Protein 3A0J (pdb70)

Radius of gyration: 17.71 Å; Cα contacts (8 Å, |Δi|>4): 355; chains: 2; bounding box: 42×45×42 Å

Secondary structure (DSSP, 8-state):
-EEEEEEEEETTTTEEEEE-TTS--EEEEGGGB-SSS-SS--TT-EEEEEEE--S--SSSEEEEEEEEE----/-EEEEEEEEETTTTEEEEE-TTS--EEEEGGGB--SS-S---TT-EEEEEEE---TTPPPEEEEEEEEEPPP-

CATH classification: 2.40.50.140

Organism: Thermus thermophilus (strain ATCC 27634 / DSM 579 / HB8) (NCBI:txid300852)

Structure (mmCIF, N/CA/C/O backbone):
data_3A0J
#
_entry.id   3A0J
#
_cell.length_a   28.215
_cell.length_b   29.861
_cell.length_c   38.264
_cell.angle_alpha   67.37
_cell.angle_beta   81.44
_cell.angle_gamma   79.49
#
_symmetry.space_group_name_H-M   'P 1'
#
loop_
_entity.id
_entity.type
_entity.pdbx_description
1 polymer 'Cold shock protein'
2 water water
#
loop_
_atom_site.group_PDB
_atom_site.id
_atom_site.type_symbol
_atom_site.label_atom_id
_atom_site.label_alt_id
_atom_site.label_comp_id
_atom_site.label_asym_id
_atom_site.label_entity_id
_atom_site.label_seq_id
_atom_site.pdbx_PDB_ins_code
_atom_site.Cartn_x
_atom_site.Cartn_y
_atom_site.Cartn_z
_atom_site.occupancy
_atom_site.B_iso_or_equiv
_atom_site.auth_seq_id
_atom_site.auth_comp_id
_atom_site.auth_asym_id
_atom_site.auth_atom_id
_atom_site.pdbx_PDB_model_num
ATOM 1 N N . MET A 1 1 ? -1.375 -2.887 -14.695 1.00 23.87 1 MET A N 1
ATOM 2 C CA . MET A 1 1 ? -1.687 -2.761 -13.213 1.00 20.04 1 MET A CA 1
ATOM 3 C C . MET A 1 1 ? -2.019 -1.332 -12.846 1.00 16.13 1 MET A C 1
ATOM 4 O O . MET A 1 1 ? -2.482 -0.562 -13.699 1.00 14.68 1 MET A O 1
ATOM 9 N N . GLN A 1 2 ? -1.731 -0.925 -11.596 1.00 10.75 2 GLN A N 1
ATOM 10 C CA . GLN A 1 2 ? -2.099 0.417 -11.134 1.00 10.79 2 GLN A CA 1
ATOM 11 C C . GLN A 1 2 ? -0.952 1.034 -10.377 1.00 9.88 2 GLN A C 1
ATOM 12 O O . GLN A 1 2 ? -0.032 0.319 -9.934 1.00 8.20 2 GLN A O 1
ATOM 18 N N . LYS A 1 3 ? -0.914 2.355 -10.377 1.00 9.48 3 LYS A N 1
ATOM 19 C CA . LYS A 1 3 ? 0.072 3.061 -9.501 1.00 10.56 3 LYS A CA 1
ATOM 20 C C . LYS A 1 3 ? -0.704 3.939 -8.519 1.00 9.17 3 LYS A C 1
ATOM 21 O O . LYS A 1 3 ? -1.877 4.315 -8.748 1.00 9.15 3 LYS A O 1
ATOM 27 N N . GLY A 1 4 ? 0.002 4.375 -7.472 1.00 7.83 4 GLY A N 1
ATOM 28 C CA . GLY A 1 4 ? -0.622 5.219 -6.503 1.00 6.73 4 GLY A CA 1
ATOM 29 C C . GLY A 1 4 ? 0.387 5.795 -5.551 1.00 8.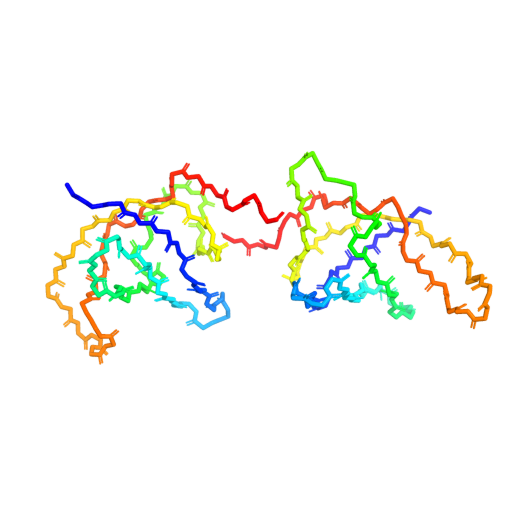14 4 GLY A C 1
ATOM 30 O O . GLY A 1 4 ? 1.589 5.496 -5.652 1.00 8.90 4 GLY A O 1
ATOM 31 N N . ARG A 1 5 ? -0.117 6.550 -4.559 1.00 7.19 5 ARG A N 1
ATOM 32 C CA . ARG A 1 5 ? 0.741 7.198 -3.568 1.00 7.56 5 ARG A CA 1
ATOM 33 C C . ARG A 1 5 ? 0.240 6.759 -2.209 1.00 7.15 5 ARG A C 1
ATOM 34 O O . ARG A 1 5 ? -0.980 6.813 -1.924 1.00 7.17 5 ARG A O 1
ATOM 42 N N . VAL A 1 6 ? 1.164 6.276 -1.391 1.00 6.33 6 VAL A N 1
ATOM 43 C CA . VAL A 1 6 ? 0.768 5.768 -0.052 1.00 5.92 6 VAL A CA 1
ATOM 44 C C . VAL A 1 6 ? 0.295 6.942 0.815 1.00 8.18 6 VAL A C 1
ATOM 45 O O . VAL A 1 6 ? 1.034 7.957 0.975 1.00 8.12 6 VAL A O 1
ATOM 49 N N . LYS A 1 7 ? -0.936 6.809 1.338 1.00 7.68 7 LYS A N 1
ATOM 50 C CA . LYS A 1 7 ? -1.550 7.927 2.077 1.00 8.60 7 LYS A CA 1
ATOM 51 C C . LYS A 1 7 ? -1.107 7.894 3.554 1.00 8.78 7 LYS A C 1
ATOM 52 O O . LYS A 1 7 ? -0.841 8.955 4.234 1.00 9.20 7 LYS A O 1
ATOM 58 N N . TRP A 1 8 ? -0.971 6.661 4.034 1.00 7.55 8 TRP A N 1
ATOM 59 C CA . TRP A 1 8 ? -0.641 6.434 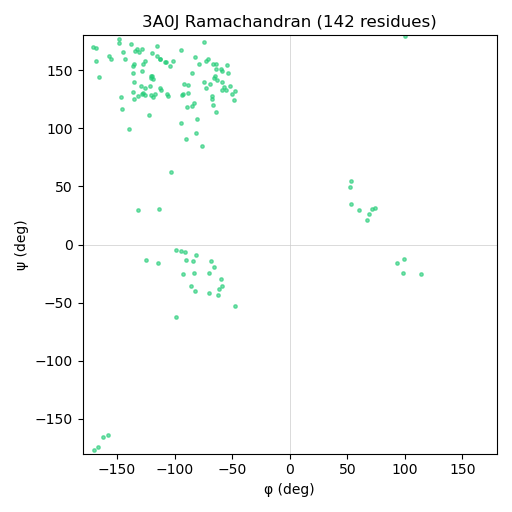5.465 1.00 8.03 8 TRP A CA 1
ATOM 60 C C . TRP A 1 8 ? -0.224 4.985 5.579 1.00 7.26 8 TRP A C 1
ATOM 61 O O . TRP A 1 8 ? -0.799 4.136 4.836 1.00 6.41 8 TRP A O 1
ATOM 72 N N . PHE A 1 9 ? 0.765 4.673 6.447 1.00 7.48 9 PHE A N 1
ATOM 73 C CA . PHE A 1 9 ? 1.029 3.250 6.686 1.00 7.51 9 PHE A CA 1
ATOM 74 C C . PHE A 1 9 ? 1.470 3.137 8.135 1.00 8.15 9 PHE A C 1
ATOM 75 O O . PHE A 1 9 ? 2.356 3.856 8.515 1.00 11.26 9 PHE A O 1
ATOM 83 N N . ASN A 1 10 ? 0.819 2.278 8.900 1.00 9.02 10 ASN A N 1
ATOM 84 C CA . ASN A 1 10 ? 1.159 2.181 10.326 1.00 9.67 10 ASN A CA 1
ATOM 85 C C . ASN A 1 10 ? 2.191 1.002 10.353 1.00 9.03 10 ASN A C 1
ATOM 86 O O . ASN A 1 10 ? 1.820 -0.170 10.195 1.00 8.33 10 ASN A O 1
ATOM 91 N N . ALA A 1 11 ? 3.478 1.361 10.503 1.00 9.92 11 ALA A N 1
ATOM 92 C CA . ALA A 1 11 ? 4.560 0.331 10.474 1.00 10.65 11 ALA A CA 1
ATOM 93 C C . ALA A 1 11 ? 4.354 -0.673 11.618 1.00 10.18 11 ALA A C 1
ATOM 94 O O . ALA A 1 11 ? 4.571 -1.894 11.461 1.00 10.57 11 ALA A O 1
ATOM 96 N N . GLU A 1 12 ? 3.925 -0.177 12.792 1.00 11.16 12 GLU A N 1
ATOM 97 C CA . GLU A 1 12 ? 3.734 -1.079 13.899 1.00 11.59 12 GLU A CA 1
ATOM 98 C C . GLU A 1 12 ? 2.649 -2.143 13.594 1.00 9.80 12 GLU A C 1
ATOM 99 O O . GLU A 1 12 ? 2.829 -3.322 13.887 1.00 9.94 12 GLU A O 1
ATOM 105 N N . LYS A 1 13 ? 1.525 -1.711 12.983 1.00 8.79 13 LYS A N 1
ATOM 106 C CA . LYS A 1 13 ? 0.399 -2.541 12.836 1.00 9.01 13 LYS A CA 1
ATOM 107 C C . LYS A 1 13 ? 0.434 -3.343 11.522 1.00 10.13 13 LYS A C 1
ATOM 108 O O . LYS A 1 13 ? -0.275 -4.316 11.367 1.00 11.61 13 LYS A O 1
ATOM 114 N N . GLY A 1 14 ? 1.336 -2.918 10.641 1.00 9.00 14 GLY A N 1
ATOM 115 C CA . GLY A 1 14 ? 1.530 -3.609 9.325 1.00 9.29 14 GLY A CA 1
ATOM 116 C C . GLY A 1 14 ? 0.464 -3.402 8.250 1.00 8.05 14 GLY A C 1
ATOM 117 O O . GLY A 1 14 ? 0.235 -4.279 7.421 1.00 7.18 14 GLY A O 1
ATOM 118 N N . TYR A 1 15 ? -0.163 -2.226 8.241 1.00 7.57 15 TYR A N 1
ATOM 119 C CA . TYR A 1 15 ? -1.101 -1.991 7.140 1.00 6.55 15 TYR A CA 1
ATOM 120 C C . TYR A 1 15 ? -1.300 -0.487 6.934 1.00 8.37 15 TYR A C 1
ATOM 121 O O . TYR A 1 15 ? -0.895 0.356 7.759 1.00 8.46 15 TYR A O 1
ATOM 130 N N . GLY A 1 16 ? -1.806 -0.151 5.769 1.00 6.97 16 GLY A N 1
ATOM 131 C CA . GLY A 1 16 ? -1.998 1.277 5.367 1.00 7.50 16 GLY A CA 1
ATOM 132 C C . GLY A 1 16 ? -2.979 1.353 4.211 1.00 5.83 16 GLY A C 1
ATOM 133 O O . GLY A 1 16 ? -3.697 0.394 3.944 1.00 5.53 16 GLY A O 1
ATOM 134 N N . PHE A 1 17 ? -2.974 2.531 3.594 1.00 5.58 17 PHE A N 1
ATOM 135 C CA . PHE A 1 17 ? -3.876 2.886 2.479 1.00 6.98 17 PHE A CA 1
ATOM 136 C C . PHE A 1 17 ? -3.105 3.573 1.409 1.00 6.18 17 PHE A C 1
ATOM 137 O O . PHE A 1 17 ? -2.189 4.394 1.707 1.00 7.93 17 PHE A O 1
ATOM 145 N N . ILE A 1 18 ? -3.441 3.233 0.180 1.00 6.24 18 ILE A N 1
ATOM 146 C CA . ILE A 1 18 ? -2.824 3.885 -0.977 1.00 5.64 18 ILE A CA 1
ATOM 147 C C . ILE A 1 18 ? -3.915 4.713 -1.674 1.00 7.11 18 ILE A C 1
ATOM 148 O O . ILE A 1 18 ? -5.055 4.204 -1.930 1.00 7.09 18 ILE A O 1
ATOM 153 N N . GLU A 1 19 ? -3.559 5.946 -2.018 1.00 7.39 19 GLU A N 1
ATOM 154 C CA . GLU A 1 19 ? -4.452 6.828 -2.728 1.00 7.59 19 GLU A CA 1
ATOM 155 C C . GLU A 1 19 ? -4.300 6.616 -4.248 1.00 8.15 19 GLU A C 1
ATOM 156 O O . GLU A 1 19 ? -3.215 6.570 -4.811 1.00 8.40 19 GLU A O 1
ATOM 162 N N . ARG A 1 20 ? -5.440 6.594 -4.923 1.00 6.18 20 ARG A N 1
ATOM 163 C CA . ARG A 1 20 ? -5.465 6.505 -6.388 1.00 8.39 20 ARG A CA 1
ATOM 164 C C . ARG A 1 20 ? -6.151 7.747 -6.946 1.00 10.75 20 ARG A C 1
ATOM 165 O O . ARG A 1 20 ? -7.148 8.206 -6.437 1.00 11.48 20 ARG A O 1
ATOM 173 N N . GLU A 1 21 ? -5.607 8.213 -8.071 1.00 13.99 21 GLU A N 1
ATOM 174 C CA . GLU A 1 21 ? -6.130 9.383 -8.743 1.00 17.49 21 GLU A CA 1
ATOM 175 C C . GLU A 1 21 ? -7.553 9.147 -9.246 1.00 17.77 21 GLU A C 1
ATOM 176 O O . GLU A 1 21 ? -7.797 8.236 -10.044 1.00 19.87 21 GLU A O 1
ATOM 182 N N . GLY A 1 22 ? -8.493 9.880 -8.669 1.00 18.05 22 GLY A N 1
ATOM 183 C CA . GLY A 1 22 ? -9.901 9.761 -9.139 1.00 19.34 22 GLY A CA 1
ATOM 184 C C . GLY A 1 22 ? -10.534 8.416 -8.808 1.00 19.78 22 GLY A C 1
ATOM 185 O O . GLY A 1 22 ? -11.484 7.909 -9.506 1.00 23.11 22 GLY A O 1
ATOM 186 N N . ASP A 1 23 ? -10.058 7.757 -7.747 1.00 16.67 23 ASP A N 1
ATOM 187 C CA . ASP A 1 23 ? -10.588 6.456 -7.431 1.00 14.47 23 ASP A CA 1
ATOM 188 C C . ASP A 1 23 ? -10.541 6.235 -5.882 1.00 12.58 23 ASP A C 1
ATOM 189 O O . ASP A 1 23 ? -9.962 7.044 -5.223 1.00 12.22 23 ASP A O 1
ATOM 194 N N . THR A 1 24 ? -11.109 5.138 -5.326 1.00 11.80 24 THR A N 1
ATOM 195 C CA . THR A 1 24 ? -11.216 5.005 -3.852 1.00 13.97 24 THR A CA 1
ATOM 196 C C . THR A 1 24 ? -9.834 4.561 -3.361 1.00 13.31 24 THR A C 1
ATOM 197 O O . THR A 1 24 ? -9.084 3.937 -4.116 1.00 12.37 24 THR A O 1
ATOM 201 N N . ASP A 1 25 ? -9.524 4.846 -2.098 1.00 10.58 25 ASP A N 1
ATOM 202 C CA . ASP A 1 25 ? -8.272 4.375 -1.518 1.00 10.79 25 ASP A CA 1
ATOM 203 C C . ASP A 1 25 ? -8.297 2.865 -1.489 1.00 8.79 25 ASP A C 1
ATOM 204 O O . ASP A 1 25 ? -9.398 2.217 -1.401 1.00 9.48 25 ASP A O 1
ATOM 209 N N . VAL A 1 26 ? -7.108 2.287 -1.491 1.00 8.17 26 VAL A N 1
ATOM 210 C CA . VAL A 1 26 ? -6.916 0.818 -1.543 1.00 8.46 26 VAL A CA 1
ATOM 211 C C . VAL A 1 26 ? -6.223 0.371 -0.281 1.00 7.66 26 VAL A C 1
ATOM 212 O O . VAL A 1 26 ? -5.247 1.055 0.130 1.00 9.62 26 VAL A O 1
ATOM 216 N N . PHE A 1 27 ? -6.754 -0.634 0.409 1.00 6.22 27 PHE A N 1
ATOM 217 C CA . PHE A 1 27 ? -6.103 -1.100 1.659 1.00 6.45 27 PHE A CA 1
ATOM 218 C C . PHE A 1 27 ? -4.859 -1.890 1.283 1.00 7.62 27 PHE A C 1
ATOM 219 O O . PHE A 1 27 ? -4.886 -2.744 0.355 1.00 7.11 27 PHE A O 1
ATOM 227 N N . VAL A 1 28 ? -3.779 -1.708 2.033 1.00 5.40 28 VAL A N 1
ATOM 228 C CA . VAL A 1 28 ? -2.597 -2.586 1.797 1.00 6.20 28 VAL A CA 1
ATOM 229 C C . VAL A 1 28 ? -2.029 -3.189 3.110 1.00 6.60 28 VAL A C 1
ATOM 230 O O . VAL A 1 28 ? -1.811 -2.450 4.092 1.00 7.46 28 VAL A O 1
ATOM 234 N N . HIS A 1 29 ? -1.872 -4.526 3.094 1.00 6.13 29 HIS A N 1
ATOM 235 C CA . HIS A 1 29 ? -1.372 -5.267 4.273 1.00 7.07 29 HIS A CA 1
ATOM 236 C C . HIS A 1 29 ? 0.097 -5.562 3.990 1.00 6.96 29 HIS A C 1
ATOM 237 O O . HIS A 1 29 ? 0.509 -5.730 2.830 1.00 7.67 29 HIS A O 1
ATOM 244 N N . TYR A 1 30 ? 0.866 -5.796 5.046 1.00 5.66 30 TYR A N 1
ATOM 245 C CA . TYR A 1 30 ? 2.284 -5.877 4.810 1.00 7.23 30 TYR A CA 1
ATOM 246 C C . TYR A 1 30 ? 2.591 -7.148 4.044 1.00 7.19 30 TYR A C 1
ATOM 247 O O . TYR A 1 30 ? 3.627 -7.227 3.388 1.00 7.67 30 TYR A O 1
ATOM 256 N N . THR A 1 31 ? 1.711 -8.153 4.153 1.00 7.00 31 THR A N 1
ATOM 257 C CA . THR A 1 31 ? 1.935 -9.440 3.445 1.00 7.14 31 THR A CA 1
ATOM 258 C C . THR A 1 31 ? 1.879 -9.260 1.918 1.00 8.58 31 THR A C 1
ATOM 259 O O . THR A 1 31 ? 2.345 -10.160 1.172 1.00 9.91 31 THR A O 1
ATOM 263 N N . ALA A 1 32 ? 1.273 -8.165 1.467 1.00 6.28 32 ALA A N 1
ATOM 264 C CA . ALA A 1 32 ? 1.174 -7.792 0.041 1.00 8.39 32 ALA A CA 1
ATOM 265 C C . ALA A 1 32 ? 2.380 -7.109 -0.551 1.00 7.94 32 ALA A C 1
ATOM 266 O O . ALA A 1 32 ? 2.453 -6.925 -1.759 1.00 10.27 32 ALA A O 1
ATOM 268 N N . ILE A 1 33 ? 3.365 -6.734 0.273 1.00 6.54 33 ILE A N 1
ATOM 269 C CA . ILE A 1 33 ? 4.530 -6.021 -0.213 1.00 7.38 33 ILE A CA 1
ATOM 270 C C . ILE A 1 33 ? 5.537 -6.982 -0.756 1.00 10.26 33 ILE A C 1
ATOM 271 O O . ILE A 1 33 ? 6.050 -7.832 -0.026 1.00 11.51 33 ILE A O 1
ATOM 276 N N . ASN A 1 34 ? 5.876 -6.791 -2.037 1.00 8.60 34 ASN A N 1
ATOM 277 C CA . ASN A 1 34 ? 6.898 -7.666 -2.678 1.00 11.11 34 ASN A CA 1
ATOM 278 C C . ASN A 1 34 ? 8.269 -7.623 -1.967 1.00 13.08 34 ASN A C 1
ATOM 279 O O . ASN A 1 34 ? 8.629 -6.632 -1.363 1.00 13.45 34 ASN A O 1
ATOM 284 N N . ALA A 1 35 ? 9.021 -8.722 -1.995 1.00 17.10 35 ALA A N 1
ATOM 285 C CA . ALA A 1 35 ? 10.377 -8.754 -1.379 1.00 18.41 35 ALA A CA 1
ATOM 286 C C . ALA A 1 35 ? 11.361 -8.018 -2.304 1.00 19.73 35 ALA A C 1
ATOM 287 O O . ALA A 1 35 ? 12.068 -8.646 -3.164 1.00 20.64 35 ALA A O 1
ATOM 289 N N . LYS A 1 36 ? 11.422 -6.691 -2.164 1.00 18.90 36 LYS A N 1
ATOM 290 C CA . LYS A 1 36 ? 12.409 -5.917 -2.946 1.00 18.28 36 LYS A CA 1
ATOM 291 C C . LYS A 1 36 ? 13.207 -4.908 -2.079 1.00 17.28 36 LYS A C 1
ATOM 292 O O . LYS A 1 36 ? 13.661 -3.894 -2.566 1.00 18.84 36 LYS A O 1
ATOM 298 N N . GLY A 1 37 ? 13.398 -5.247 -0.801 1.00 16.06 37 GLY A N 1
ATOM 299 C CA . GLY A 1 37 ? 14.222 -4.395 0.080 1.00 15.43 37 GLY A CA 1
ATOM 300 C C . GLY A 1 37 ? 13.437 -3.734 1.197 1.00 14.62 37 GLY A C 1
ATOM 301 O O . GLY A 1 37 ? 14.004 -3.419 2.266 1.00 13.39 37 GLY A O 1
ATOM 302 N N . PHE A 1 38 ? 12.129 -3.533 0.998 1.00 13.04 38 PHE A N 1
ATOM 303 C CA . PHE A 1 38 ? 11.336 -2.751 2.031 1.00 10.91 38 PHE A CA 1
ATOM 304 C C . PHE A 1 38 ? 10.232 -3.650 2.607 1.00 10.72 38 PHE A C 1
ATOM 305 O O . PHE A 1 38 ? 9.471 -4.266 1.826 1.00 12.88 38 PHE A O 1
ATOM 313 N N . ARG A 1 39 ? 10.172 -3.761 3.953 1.00 9.68 39 ARG A N 1
ATOM 314 C CA . ARG A 1 39 ? 9.129 -4.544 4.548 1.00 10.11 39 ARG A CA 1
ATOM 315 C C . ARG A 1 39 ? 7.911 -3.714 4.943 1.00 9.08 39 ARG A C 1
ATOM 316 O O . ARG A 1 39 ? 6.882 -4.288 5.294 1.00 11.21 39 ARG A O 1
ATOM 324 N N . THR A 1 40 ? 8.044 -2.395 4.786 1.00 9.23 40 THR A N 1
ATOM 325 C CA . THR A 1 40 ? 6.971 -1.467 5.116 1.00 9.52 40 THR A CA 1
ATOM 326 C C . THR A 1 40 ? 6.775 -0.485 3.987 1.00 9.77 40 THR A C 1
ATOM 327 O O . THR A 1 40 ? 7.634 -0.295 3.145 1.00 9.71 40 THR A O 1
ATOM 331 N N . LEU A 1 41 ? 5.648 0.264 4.068 1.00 9.29 41 LEU A N 1
ATOM 332 C CA . LEU A 1 41 ? 5.533 1.471 3.237 1.00 8.86 41 LEU A CA 1
ATOM 333 C C . LEU A 1 41 ? 5.545 2.724 4.103 1.00 9.79 41 LEU A C 1
ATOM 334 O O . LEU A 1 41 ? 5.333 2.641 5.331 1.00 12.28 41 LEU A O 1
ATOM 339 N N . ASN A 1 42 ? 5.864 3.862 3.511 1.00 10.55 42 ASN A N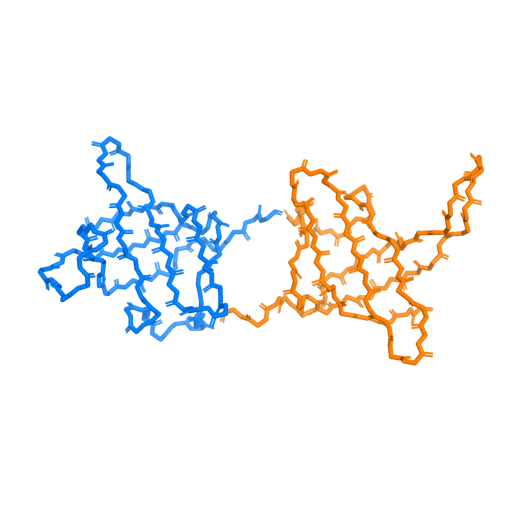 1
ATOM 340 C CA . ASN A 1 42 ? 5.830 5.140 4.188 1.00 12.53 42 ASN A CA 1
ATOM 341 C C . ASN A 1 42 ? 4.850 6.060 3.443 1.00 10.49 42 ASN A C 1
ATOM 342 O O . ASN A 1 42 ? 4.784 6.036 2.228 1.00 9.36 42 ASN A O 1
ATOM 347 N N . GLU A 1 43 ? 4.148 6.904 4.192 1.00 10.95 43 GLU A N 1
ATOM 348 C CA . GLU A 1 43 ? 3.352 7.962 3.584 1.00 11.09 43 GLU A CA 1
ATOM 349 C C . GLU A 1 43 ? 4.216 8.648 2.552 1.00 11.49 43 GLU A C 1
ATOM 350 O O . GLU A 1 43 ? 5.402 8.991 2.853 1.00 10.68 43 GLU A O 1
ATOM 356 N N . GLY A 1 44 ? 3.665 8.850 1.347 1.00 9.08 44 GLY A N 1
ATOM 357 C CA . GLY A 1 44 ? 4.413 9.514 0.301 1.00 9.34 44 GLY A CA 1
ATOM 358 C C . GLY A 1 44 ? 5.076 8.602 -0.717 1.00 9.80 44 GLY A C 1
ATOM 359 O O . GLY A 1 44 ? 5.414 9.063 -1.834 1.00 9.28 44 GLY A O 1
ATOM 360 N N . ASP A 1 45 ? 5.354 7.337 -0.314 1.00 7.78 45 ASP A N 1
ATOM 361 C CA . ASP A 1 45 ? 5.867 6.376 -1.311 1.00 8.46 45 ASP A CA 1
ATOM 362 C C . ASP A 1 45 ? 4.995 6.299 -2.591 1.00 7.86 45 ASP A C 1
ATOM 363 O O . ASP A 1 45 ? 3.753 6.289 -2.538 1.00 7.61 45 ASP A O 1
ATOM 368 N N . ILE A 1 46 ? 5.659 6.282 -3.753 1.00 7.92 46 ILE A N 1
ATOM 369 C CA . ILE A 1 46 ? 4.990 5.925 -5.012 1.00 7.63 46 ILE A CA 1
ATOM 370 C C . ILE A 1 46 ? 5.074 4.425 -5.167 1.00 6.00 46 ILE A C 1
ATOM 371 O O . ILE A 1 46 ? 6.113 3.849 -4.974 1.00 8.05 46 ILE A O 1
ATOM 376 N N . VAL A 1 47 ? 3.940 3.775 -5.454 1.00 6.27 47 VAL A N 1
ATOM 377 C CA . VAL A 1 47 ? 3.928 2.294 -5.528 1.00 5.50 47 VAL A CA 1
ATOM 378 C C . VAL A 1 47 ? 3.173 1.829 -6.744 1.00 6.13 47 VAL A C 1
ATOM 379 O O . VAL A 1 47 ? 2.302 2.609 -7.284 1.00 7.19 47 VAL A O 1
ATOM 383 N N . THR A 1 48 ? 3.503 0.621 -7.211 1.00 6.86 48 THR A N 1
ATOM 384 C CA . THR A 1 48 ? 2.622 -0.036 -8.153 1.00 6.30 48 THR A CA 1
ATOM 385 C C . THR A 1 48 ? 1.892 -1.248 -7.463 1.00 6.81 48 THR A C 1
ATOM 386 O O . THR A 1 48 ? 2.416 -1.796 -6.489 1.00 7.60 48 THR A O 1
ATOM 390 N N . PHE A 1 49 ? 0.737 -1.724 -7.933 1.00 4.98 49 PHE A N 1
ATOM 391 C CA . PHE A 1 49 ? 0.073 -2.814 -7.246 1.00 6.66 49 PHE A CA 1
ATOM 392 C C . PHE A 1 49 ? -1.063 -3.299 -8.216 1.00 7.64 49 PHE A C 1
ATOM 393 O O . PHE A 1 49 ? -1.337 -2.606 -9.233 1.00 9.32 49 PHE A O 1
ATOM 401 N N . ASP A 1 50 ? -1.656 -4.428 -7.879 1.00 8.88 50 ASP A N 1
ATOM 402 C CA . ASP A 1 50 ? -2.889 -4.897 -8.495 1.00 8.57 50 ASP A CA 1
ATOM 403 C C . ASP A 1 50 ? -3.933 -4.905 -7.382 1.00 8.48 50 ASP A C 1
ATOM 404 O O . ASP A 1 50 ? -3.659 -4.705 -6.175 1.00 7.85 50 ASP A O 1
ATOM 409 N N . VAL A 1 51 ? -5.175 -5.118 -7.801 1.00 7.84 51 VAL A N 1
ATOM 410 C CA . VAL A 1 51 ? -6.264 -5.223 -6.846 1.00 8.99 51 VAL A CA 1
ATOM 411 C C . VAL A 1 51 ? -6.977 -6.543 -7.105 1.00 10.63 51 VAL A C 1
ATOM 412 O O . VAL A 1 51 ? -7.247 -6.900 -8.266 1.00 11.25 51 VAL A O 1
ATOM 416 N N . GLU A 1 52 ? -7.285 -7.286 -6.044 1.00 11.01 52 GLU A N 1
ATOM 417 C CA . GLU A 1 52 ? -8.047 -8.524 -6.265 1.00 13.69 52 GLU A CA 1
ATOM 418 C C . GLU A 1 52 ? -8.959 -8.688 -5.085 1.00 12.06 52 GLU A C 1
ATOM 419 O O . GLU A 1 52 ? -8.764 -8.063 -4.047 1.00 10.41 52 GLU A O 1
ATOM 425 N N . PRO A 1 53 ? -9.942 -9.580 -5.203 1.00 12.65 53 PRO A N 1
ATOM 426 C CA . PRO A 1 53 ? -10.791 -9.820 -4.026 1.00 14.23 53 PRO A CA 1
ATOM 427 C C . PRO A 1 53 ? -10.000 -10.306 -2.825 1.00 15.65 53 PRO A C 1
ATOM 428 O O . PRO A 1 53 ? -9.060 -11.107 -2.929 1.00 15.41 53 PRO A O 1
ATOM 432 N N . GLY A 1 54 ? -10.380 -9.781 -1.666 1.00 17.76 54 GLY A N 1
ATOM 433 C CA . GLY A 1 54 ? -9.570 -9.940 -0.481 1.00 21.24 54 GLY A CA 1
ATOM 434 C C . GLY A 1 54 ? -10.455 -10.253 0.699 1.00 23.90 54 GLY A C 1
ATOM 435 O O . GLY A 1 54 ? -11.652 -10.209 0.574 1.00 25.72 54 GLY A O 1
ATOM 436 N N . ARG A 1 55 ? -9.839 -10.576 1.832 1.00 27.23 55 ARG A N 1
ATOM 437 C CA . ARG A 1 55 ? -10.624 -10.967 2.994 1.00 28.90 55 ARG A CA 1
ATOM 438 C C . ARG A 1 55 ? -10.840 -9.838 4.030 1.00 28.92 55 ARG A C 1
ATOM 439 O O . ARG A 1 55 ? -11.631 -10.019 5.015 1.00 27.65 55 ARG A O 1
ATOM 447 N N . ASN A 1 56 ? -10.205 -8.684 3.793 1.00 28.46 56 ASN A N 1
ATOM 448 C CA . ASN A 1 56 ? -10.046 -7.699 4.881 1.00 28.46 56 ASN A CA 1
ATOM 449 C C . ASN A 1 56 ? -11.200 -6.716 5.207 1.00 27.25 56 ASN A C 1
ATOM 450 O O . ASN A 1 56 ? -11.266 -6.209 6.350 1.00 27.57 56 ASN A O 1
ATOM 455 N N . GLY A 1 57 ? -12.079 -6.426 4.235 1.00 26.44 57 GLY A N 1
ATOM 456 C CA . GLY A 1 57 ? -13.206 -5.471 4.468 1.00 24.56 57 GLY A CA 1
ATOM 457 C C . GLY A 1 57 ? -12.903 -4.014 4.874 1.00 24.25 57 GLY A C 1
ATOM 458 O O . GLY A 1 57 ? -13.719 -3.434 5.585 1.00 24.24 57 GLY A O 1
ATOM 459 N N . LYS A 1 58 ? -11.733 -3.445 4.444 1.00 22.41 58 LYS A N 1
ATOM 460 C CA . LYS A 1 58 ? -11.248 -2.031 4.601 1.00 19.65 58 LYS A CA 1
ATOM 461 C C . LYS A 1 58 ? -11.146 -1.294 3.262 1.00 17.58 58 LYS A C 1
ATOM 462 O O . LYS A 1 58 ? -10.303 -0.327 3.067 1.00 17.58 58 LYS A O 1
ATOM 468 N N . GLY A 1 59 ? -12.020 -1.705 2.377 1.00 14.27 59 GLY A N 1
ATOM 469 C CA . GLY A 1 59 ? -12.022 -1.215 1.003 1.00 13.15 59 GLY A CA 1
ATOM 470 C C . GLY A 1 59 ? -11.334 -2.241 0.087 1.00 11.64 59 GLY A C 1
ATOM 471 O O . GLY A 1 59 ? -10.826 -3.266 0.505 1.00 12.68 59 GLY A O 1
ATOM 472 N N . PRO A 1 60 ? -11.272 -1.929 -1.211 1.00 10.89 60 PRO A N 1
ATOM 473 C CA . PRO A 1 60 ? -10.566 -2.782 -2.200 1.00 8.79 60 PRO A CA 1
ATOM 474 C C . PRO A 1 60 ? -9.159 -2.999 -1.677 1.00 9.97 60 PRO A C 1
ATOM 475 O O . PRO A 1 60 ? -8.560 -2.065 -1.117 1.00 9.70 60 PRO A O 1
ATOM 479 N N . GLN A 1 61 ? -8.589 -4.143 -1.955 1.00 10.49 61 GLN A N 1
ATOM 480 C CA . GLN A 1 61 ? -7.338 -4.493 -1.309 1.00 11.19 61 GLN A CA 1
ATOM 481 C C . GLN A 1 61 ? -6.281 -4.737 -2.335 1.00 9.70 61 GLN A C 1
ATOM 482 O O . GLN A 1 61 ? -6.539 -5.457 -3.355 1.00 8.15 61 GLN A O 1
ATOM 488 N N . ALA A 1 62 ? -5.093 -4.191 -2.061 1.00 9.82 62 ALA A N 1
ATOM 489 C CA . ALA A 1 62 ? -3.964 -4.231 -2.980 1.00 9.74 62 ALA A CA 1
ATOM 490 C C . ALA A 1 62 ? -3.218 -5.567 -2.777 1.00 9.64 62 ALA A C 1
ATOM 491 O O . ALA A 1 62 ? -3.175 -6.182 -1.657 1.00 10.93 62 ALA A O 1
ATOM 493 N N . VAL A 1 63 ? -2.658 -6.064 -3.888 1.00 9.17 63 VAL A N 1
ATOM 494 C CA . VAL A 1 63 ? -1.724 -7.226 -3.860 1.00 8.59 63 VAL A CA 1
ATOM 495 C C . VAL A 1 63 ? -0.541 -6.851 -4.759 1.00 8.95 63 VAL A C 1
ATOM 496 O O . VAL A 1 63 ? -0.628 -5.853 -5.545 1.00 7.77 63 VAL A O 1
ATOM 500 N N . ASN A 1 64 ? 0.541 -7.641 -4.652 1.00 6.33 64 ASN A N 1
ATOM 501 C CA . ASN A 1 64 ? 1.650 -7.474 -5.527 1.00 8.32 64 ASN A CA 1
ATOM 502 C C . ASN A 1 64 ? 2.148 -6.011 -5.516 1.00 9.19 64 ASN A C 1
ATOM 503 O O . ASN A 1 64 ? 2.278 -5.340 -6.571 1.00 9.79 64 ASN A O 1
ATOM 508 N N . VAL A 1 65 ? 2.463 -5.509 -4.303 1.00 7.56 65 VAL A N 1
ATOM 509 C CA . VAL A 1 65 ? 2.808 -4.111 -4.140 1.00 7.92 65 VAL A CA 1
ATOM 510 C C . VAL A 1 65 ? 4.290 -3.911 -4.212 1.00 8.26 65 VAL A C 1
ATOM 511 O O . VAL A 1 65 ? 5.027 -4.565 -3.512 1.00 8.82 65 VAL A O 1
ATOM 515 N N . THR A 1 66 ? 4.708 -2.987 -5.045 1.00 7.74 66 THR A N 1
ATOM 516 C CA . THR A 1 66 ? 6.162 -2.703 -5.148 1.00 6.08 66 THR A CA 1
ATOM 517 C C . THR A 1 66 ? 6.430 -1.199 -5.003 1.00 5.28 66 THR A C 1
ATOM 518 O O . THR A 1 66 ? 5.676 -0.343 -5.606 1.00 6.09 66 THR A O 1
ATOM 522 N N . VAL A 1 67 ? 7.464 -0.838 -4.218 1.00 6.61 67 VAL A N 1
ATOM 523 C CA . VAL A 1 67 ? 7.825 0.577 -4.200 1.00 5.75 67 VAL A CA 1
ATOM 524 C C . VAL A 1 67 ? 8.438 0.988 -5.567 1.00 6.77 67 VAL A C 1
ATOM 525 O O . VAL A 1 67 ? 9.351 0.241 -6.124 1.00 7.46 67 VAL A O 1
ATOM 529 N N . VAL A 1 68 ? 8.016 2.173 -6.010 1.00 5.92 68 VAL A N 1
ATOM 530 C CA . VAL A 1 68 ? 8.637 2.840 -7.172 1.00 6.55 68 VAL A CA 1
ATOM 531 C C . VAL A 1 68 ? 9.622 3.881 -6.657 1.00 7.90 68 VAL A C 1
ATOM 532 O O . VAL A 1 68 ? 10.897 3.852 -6.877 1.00 8.98 68 VAL A O 1
ATOM 536 N N . GLU A 1 69 ? 9.066 4.846 -5.933 1.00 10.59 69 GLU A N 1
ATOM 537 C CA . GLU A 1 69 ? 9.871 5.932 -5.316 1.00 12.34 69 GLU A CA 1
ATOM 538 C C . GLU A 1 69 ? 9.640 5.939 -3.810 1.00 11.68 69 GLU A C 1
ATOM 539 O O . GLU A 1 69 ? 8.514 6.219 -3.369 1.00 12.73 69 GLU A O 1
ATOM 545 N N . PRO A 1 70 ? 10.631 5.585 -2.997 1.00 12.58 70 PRO A N 1
ATOM 546 C CA . PRO A 1 70 ? 10.409 5.758 -1.541 1.00 14.22 70 PRO A CA 1
ATOM 547 C C . PRO A 1 70 ? 10.237 7.245 -1.207 1.00 16.13 70 PRO A C 1
ATOM 548 O O . PRO A 1 70 ? 10.806 8.107 -1.881 1.00 16.34 70 PRO A O 1
ATOM 552 N N . ALA A 1 71 ? 9.480 7.544 -0.161 1.00 17.39 71 ALA A N 1
ATOM 553 C CA . ALA A 1 71 ? 9.139 8.929 0.220 1.00 20.83 71 ALA A CA 1
ATOM 554 C C . ALA A 1 71 ? 10.404 9.763 0.448 1.00 24.42 71 ALA A C 1
ATOM 555 O O . ALA A 1 71 ? 11.390 9.310 1.102 1.00 23.51 71 ALA A O 1
ATOM 557 N N . ARG A 1 72 ? 10.301 10.962 -0.116 1.00 28.09 72 ARG A N 1
ATOM 558 C CA . ARG A 1 72 ? 11.259 12.019 -0.042 1.00 32.96 72 ARG A CA 1
ATOM 559 C C . ARG A 1 72 ? 10.551 12.896 0.971 1.00 34.55 72 ARG A C 1
ATOM 560 O O . ARG A 1 72 ? 10.068 13.997 0.659 1.00 35.09 72 ARG A O 1
ATOM 568 N N . ARG A 1 73 ? 10.410 12.274 2.147 1.00 35.84 73 ARG A N 1
ATOM 569 C CA . ARG A 1 73 ? 9.964 12.823 3.415 1.00 37.48 73 ARG A CA 1
ATOM 570 C C . ARG A 1 73 ? 10.361 14.285 3.575 1.00 38.75 73 ARG A C 1
ATOM 571 O O . ARG A 1 73 ? 11.569 14.614 3.493 1.00 40.09 73 ARG A O 1
ATOM 580 N N . MET B 1 1 ? 29.688 15.113 19.522 1.00 32.09 1 MET B N 1
ATOM 581 C CA . MET B 1 1 ? 29.195 14.374 18.274 1.00 30.42 1 MET B CA 1
ATOM 582 C C . MET B 1 1 ? 28.281 13.180 18.734 1.00 27.98 1 MET B C 1
ATOM 583 O O . MET B 1 1 ? 28.758 12.036 19.000 1.00 28.25 1 MET B O 1
ATOM 588 N N . GLN B 1 2 ? 26.987 13.452 18.868 1.00 23.76 2 GLN B N 1
ATOM 589 C CA . GLN B 1 2 ? 26.167 12.477 19.535 1.00 19.43 2 GLN B CA 1
ATOM 590 C C . GLN B 1 2 ? 25.523 11.552 18.552 1.00 16.99 2 GLN B C 1
ATOM 591 O O . GLN B 1 2 ? 25.494 11.853 17.388 1.00 15.34 2 GLN B O 1
ATOM 597 N N . LYS B 1 3 ? 24.965 10.468 19.053 1.00 14.68 3 LYS B N 1
ATOM 598 C CA . LYS B 1 3 ? 24.031 9.643 18.242 1.00 13.05 3 LYS B CA 1
ATOM 599 C C . LYS B 1 3 ? 22.778 9.455 19.030 1.00 10.92 3 LYS B C 1
ATOM 600 O O . LYS B 1 3 ? 22.766 9.495 20.272 1.00 11.14 3 LYS B O 1
ATOM 606 N N . GLY B 1 4 ? 21.699 9.211 18.329 1.00 8.51 4 GLY B N 1
ATOM 607 C CA . GLY B 1 4 ? 20.484 8.846 19.071 1.00 7.15 4 GLY B CA 1
ATOM 608 C C . GLY B 1 4 ? 19.430 8.276 18.144 1.00 8.39 4 GLY B C 1
ATOM 609 O O . GLY B 1 4 ? 19.675 8.060 16.922 1.00 9.08 4 GLY B O 1
ATOM 610 N N . ARG B 1 5 ? 18.243 8.030 18.692 1.00 7.94 5 ARG B N 1
ATOM 611 C CA . ARG B 1 5 ? 17.213 7.419 17.855 1.00 7.27 5 ARG B CA 1
ATOM 612 C C . ARG B 1 5 ? 15.943 8.324 17.978 1.00 8.59 5 ARG B C 1
ATOM 613 O O . ARG B 1 5 ? 15.506 8.653 19.117 1.00 7.50 5 ARG B O 1
ATOM 621 N N . VAL B 1 6 ? 15.346 8.694 16.863 1.00 6.32 6 VAL B N 1
ATOM 622 C CA . VAL B 1 6 ? 14.193 9.583 16.92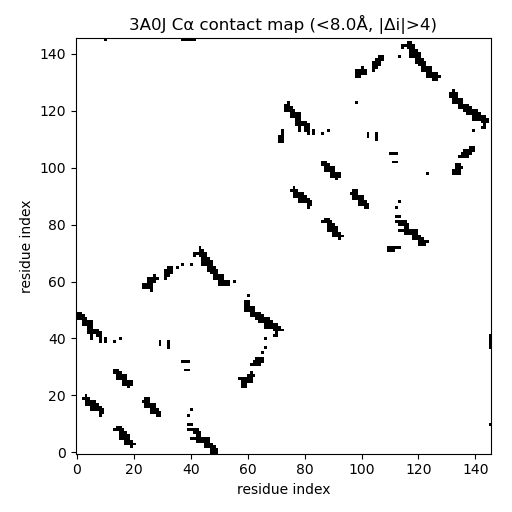9 1.00 7.51 6 VAL B CA 1
ATOM 623 C C . VAL B 1 6 ? 12.993 8.865 17.584 1.00 8.63 6 VAL B C 1
ATOM 624 O O . VAL B 1 6 ? 12.688 7.737 17.194 1.00 8.70 6 VAL B O 1
ATOM 628 N N . LYS B 1 7 ? 12.380 9.496 18.633 1.00 9.76 7 LYS B N 1
ATOM 629 C CA . LYS B 1 7 ? 11.265 8.913 19.397 1.00 10.15 7 LYS B CA 1
ATOM 630 C C . LYS B 1 7 ? 9.963 9.151 18.654 1.00 11.02 7 LYS B C 1
ATOM 631 O O . LYS B 1 7 ? 9.177 8.229 18.468 1.00 12.53 7 LYS B O 1
ATOM 637 N N . TRP B 1 8 ? 9.846 10.354 18.077 1.00 9.28 8 TRP B N 1
ATOM 638 C CA . TRP B 1 8 ? 8.684 10.766 17.267 1.00 10.87 8 TRP B CA 1
ATOM 639 C C . TRP B 1 8 ? 9.066 12.067 16.547 1.00 9.75 8 TRP B C 1
ATOM 640 O O . TRP B 1 8 ? 9.966 12.842 16.977 1.00 7.29 8 TRP B O 1
ATOM 651 N N . PHE B 1 9 ? 8.358 12.327 15.463 1.00 10.14 9 PHE B N 1
ATOM 652 C CA . PHE B 1 9 ? 8.548 13.565 14.771 1.00 9.20 9 PHE B CA 1
ATOM 653 C C . PHE B 1 9 ? 7.210 13.947 14.226 1.00 9.32 9 PHE B C 1
ATOM 654 O O . PHE B 1 9 ? 6.631 13.192 13.449 1.00 12.13 9 PHE B O 1
ATOM 662 N N . ASN B 1 10 ? 6.681 15.073 14.687 1.00 7.53 10 ASN B N 1
ATOM 663 C CA . ASN B 1 10 ? 5.372 15.612 14.234 1.00 7.39 10 ASN B CA 1
ATOM 664 C C . ASN B 1 10 ? 5.605 16.350 12.904 1.00 6.69 10 ASN B C 1
ATOM 665 O O . ASN B 1 10 ? 6.096 17.505 12.925 1.00 8.10 10 ASN B O 1
ATOM 670 N N . ALA B 1 11 ? 5.362 15.672 11.805 1.00 8.45 11 ALA B N 1
ATOM 671 C CA . ALA B 1 11 ? 5.634 16.232 10.440 1.00 9.29 11 ALA B CA 1
ATOM 672 C C . ALA B 1 11 ? 4.855 17.525 10.222 1.00 8.65 11 ALA B C 1
ATOM 673 O O . ALA B 1 11 ? 5.342 18.484 9.621 1.00 9.40 11 ALA B O 1
ATOM 675 N N . GLU B 1 12 ? 3.634 17.595 10.761 1.00 9.75 12 GLU B N 1
ATOM 676 C CA . GLU B 1 12 ? 2.801 18.808 10.460 1.00 10.67 12 GLU B CA 1
ATOM 677 C C . GLU B 1 12 ? 3.386 19.985 11.165 1.00 8.67 12 GLU B C 1
ATOM 678 O O . GLU B 1 12 ? 3.424 21.093 10.658 1.00 9.87 12 GLU B O 1
ATOM 684 N N . LYS B 1 13 ? 3.820 19.793 12.412 1.00 6.35 13 LYS B N 1
ATOM 685 C CA . LYS B 1 13 ? 4.322 20.871 13.230 1.00 5.77 13 LYS B CA 1
ATOM 686 C C . LYS B 1 13 ? 5.860 21.085 13.119 1.00 6.04 13 LYS B C 1
ATOM 687 O O . LYS B 1 13 ? 6.388 22.141 13.558 1.00 9.47 13 LYS B O 1
ATOM 693 N N . GLY B 1 14 ? 6.508 20.195 12.416 1.00 6.40 14 GLY B N 1
ATOM 694 C CA . GLY B 1 14 ? 7.952 20.386 12.138 1.00 6.53 14 GLY B CA 1
ATOM 695 C C . GLY B 1 14 ? 8.927 20.212 13.318 1.00 7.28 14 GLY B C 1
ATOM 696 O O . GLY B 1 14 ? 10.014 20.815 13.346 1.00 7.99 14 GLY B O 1
ATOM 697 N N . TYR B 1 15 ? 8.585 19.365 14.260 1.00 8.01 15 TYR B N 1
ATOM 698 C CA . TYR B 1 15 ? 9.550 19.103 15.353 1.00 8.57 15 TYR B CA 1
ATOM 699 C C . TYR B 1 15 ? 9.313 17.770 15.980 1.00 7.26 15 TYR B C 1
ATOM 700 O O . TYR B 1 15 ? 8.249 17.155 15.788 1.00 7.46 15 TYR B O 1
ATOM 709 N N . GLY B 1 16 ? 10.358 17.291 16.654 1.00 6.97 16 GLY B N 1
ATOM 710 C CA . GLY B 1 16 ? 10.256 15.986 17.328 1.00 6.57 16 GLY B CA 1
ATOM 711 C C . GLY B 1 16 ? 11.318 15.907 18.443 1.00 5.06 16 GLY B C 1
ATOM 712 O O . GLY B 1 16 ? 11.824 16.918 18.849 1.00 4.69 16 GLY B O 1
ATOM 713 N N . PHE B 1 17 ? 11.552 14.665 18.899 1.00 5.58 17 PHE B N 1
ATOM 714 C CA . PHE B 1 17 ? 12.597 14.440 19.946 1.00 6.95 17 PHE B CA 1
ATOM 715 C C . PHE B 1 17 ? 13.410 13.250 19.601 1.00 7.20 17 PHE B C 1
ATOM 716 O O . PHE B 1 17 ? 12.897 12.288 19.052 1.00 7.27 17 PHE B O 1
ATOM 724 N N . ILE B 1 18 ? 14.673 13.348 19.999 1.00 6.55 18 ILE B N 1
ATOM 725 C CA . ILE B 1 18 ? 15.668 12.289 19.777 1.00 6.12 18 ILE B CA 1
ATOM 726 C C . ILE B 1 18 ? 16.012 11.707 21.180 1.00 5.29 18 ILE B C 1
ATOM 727 O O . ILE B 1 18 ? 16.271 12.499 22.097 1.00 5.88 18 ILE B O 1
ATOM 732 N N . GLU B 1 19 ? 16.011 10.366 21.267 1.00 5.62 19 GLU B N 1
ATOM 733 C CA . GLU B 1 19 ? 16.268 9.619 22.506 1.00 6.19 19 GLU B CA 1
ATOM 734 C C . GLU B 1 19 ? 17.781 9.362 22.491 1.00 8.68 19 GLU B C 1
ATOM 735 O O . GLU B 1 19 ? 18.347 9.012 21.429 1.00 8.36 19 GLU B O 1
ATOM 741 N N . ARG B 1 20 ? 18.418 9.518 23.664 1.00 5.44 20 ARG B N 1
ATOM 742 C CA . ARG B 1 20 ? 19.825 9.242 23.828 1.00 6.53 20 ARG B CA 1
ATOM 743 C C . ARG B 1 20 ? 20.012 8.196 24.863 1.00 7.67 20 ARG B C 1
ATOM 744 O O . ARG B 1 20 ? 19.283 8.146 25.849 1.00 9.71 20 ARG B O 1
ATOM 752 N N . GLU B 1 21 ? 20.997 7.320 24.635 1.00 7.79 21 GLU B N 1
ATOM 753 C CA . GLU B 1 21 ? 21.245 6.188 25.608 1.00 10.09 21 GLU B CA 1
ATOM 754 C C . GLU B 1 21 ? 21.726 6.784 26.926 1.00 9.65 21 GLU B C 1
ATOM 755 O O . GLU B 1 21 ? 22.713 7.467 26.945 1.00 9.03 21 GLU B O 1
ATOM 761 N N . GLY B 1 22 ? 21.005 6.556 28.007 1.00 9.85 22 GLY B N 1
ATOM 762 C CA . GLY B 1 22 ? 21.434 7.050 29.318 1.00 8.47 22 GLY B CA 1
ATOM 763 C C . GLY B 1 22 ? 21.443 8.576 29.525 1.00 9.18 22 GLY B C 1
ATOM 764 O O . GLY B 1 22 ? 22.076 9.118 30.434 1.00 8.44 22 GLY B O 1
ATOM 765 N N . ASP B 1 23 ? 20.671 9.308 28.694 1.00 7.13 23 ASP B N 1
ATOM 766 C CA . ASP B 1 23 ? 20.823 10.763 28.741 1.00 6.97 23 ASP B CA 1
ATOM 767 C C . ASP B 1 23 ? 19.470 11.384 28.409 1.00 7.67 23 ASP B C 1
ATOM 768 O O . ASP B 1 23 ? 18.495 10.655 28.188 1.00 8.55 23 ASP B O 1
ATOM 773 N N . THR B 1 24 ? 19.387 12.711 28.455 1.00 6.38 24 THR B N 1
ATOM 774 C CA . THR B 1 24 ? 18.078 13.356 28.304 1.00 6.99 24 THR B CA 1
ATOM 775 C C . THR B 1 24 ? 17.660 13.235 26.825 1.00 7.09 24 THR B C 1
ATOM 776 O O . THR B 1 24 ? 18.522 13.051 25.911 1.00 7.59 24 THR B O 1
ATOM 780 N N . ASP B 1 25 ? 16.340 13.345 26.568 1.00 6.23 25 ASP B N 1
ATOM 781 C CA . ASP B 1 25 ? 15.916 13.499 25.167 1.00 6.46 25 ASP B CA 1
ATOM 782 C C . ASP B 1 25 ? 16.308 14.896 24.667 1.00 7.20 25 ASP B C 1
ATOM 783 O O . ASP B 1 25 ? 16.560 15.872 25.480 1.00 6.46 25 ASP B O 1
ATOM 788 N N . VAL B 1 26 ? 16.396 15.069 23.348 1.00 7.11 26 VAL B N 1
ATOM 789 C CA . VAL B 1 26 ? 16.788 16.340 22.766 1.00 6.51 26 VAL B CA 1
ATOM 790 C C . VAL B 1 26 ? 15.784 16.806 21.687 1.00 4.95 26 VAL B C 1
ATOM 791 O O . VAL B 1 26 ? 15.404 16.009 20.852 1.00 5.61 26 VAL B O 1
ATOM 795 N N . PHE B 1 27 ? 15.307 18.061 21.772 1.00 3.53 27 PHE B N 1
ATOM 796 C CA . PHE B 1 27 ? 14.376 18.591 20.810 1.00 3.90 27 PHE B CA 1
ATOM 797 C C . PHE B 1 27 ? 15.040 18.695 19.459 1.00 5.10 27 PHE B C 1
ATO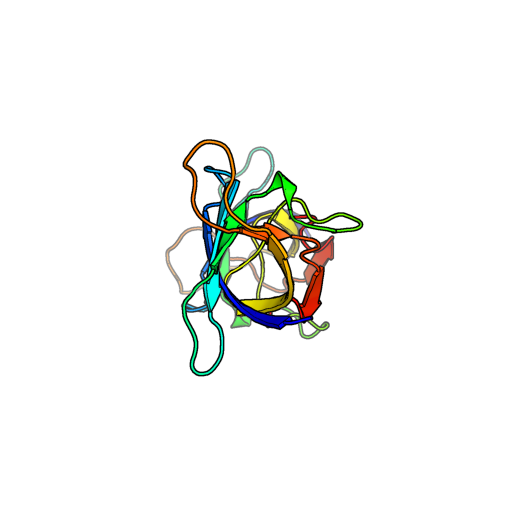M 798 O O . PHE B 1 27 ? 16.191 19.098 19.381 1.00 6.54 27 PHE B O 1
ATOM 806 N N . VAL B 1 28 ? 14.307 18.433 18.387 1.00 4.49 28 VAL B N 1
ATOM 807 C CA . VAL B 1 28 ? 14.899 18.634 17.014 1.00 5.89 28 VAL B CA 1
ATOM 808 C C . VAL B 1 28 ? 13.820 19.324 16.174 1.00 7.52 28 VAL B C 1
ATOM 809 O O . VAL B 1 28 ? 12.621 18.858 16.171 1.00 7.30 28 VAL B O 1
ATOM 813 N N . HIS B 1 29 ? 14.225 20.391 15.498 1.00 6.49 29 HIS B N 1
ATOM 814 C CA . HIS B 1 29 ? 13.262 21.168 14.693 1.00 5.80 29 HIS B CA 1
ATOM 815 C C . HIS B 1 29 ? 13.557 20.874 13.223 1.00 8.03 29 HIS B C 1
ATOM 816 O O . HIS B 1 29 ? 14.694 20.510 12.890 1.00 6.71 29 HIS B O 1
ATOM 823 N N . TYR B 1 30 ? 12.574 21.070 12.331 1.00 6.74 30 TYR B N 1
ATOM 824 C CA . TYR B 1 30 ? 12.841 20.719 10.918 1.00 7.44 30 TYR B CA 1
ATOM 825 C C . TYR B 1 30 ? 14.025 21.503 10.315 1.00 9.28 30 TYR B C 1
ATOM 826 O O . TYR B 1 30 ? 14.667 20.991 9.382 1.00 9.30 30 TYR B O 1
ATOM 835 N N . THR B 1 31 ? 14.243 22.710 10.815 1.00 8.25 31 THR B N 1
ATOM 836 C CA . THR B 1 31 ? 15.293 23.613 10.209 1.00 10.02 31 THR B CA 1
ATOM 837 C C . THR B 1 31 ? 16.679 23.027 10.482 1.00 11.12 31 THR B C 1
ATOM 838 O O . THR B 1 31 ? 17.700 23.516 9.900 1.00 13.46 31 THR B O 1
ATOM 842 N N . ALA B 1 32 ? 16.738 22.062 11.399 1.00 10.04 32 ALA B N 1
ATOM 843 C CA . ALA B 1 32 ? 18.004 21.337 11.829 1.00 12.36 32 ALA B CA 1
ATOM 844 C C . ALA B 1 32 ? 18.443 20.196 11.021 1.00 12.97 32 ALA B C 1
ATOM 845 O O . ALA B 1 32 ? 19.550 19.719 11.253 1.00 14.93 32 ALA B O 1
ATOM 847 N N . ILE B 1 33 ? 17.586 19.667 10.129 1.00 12.53 33 ILE B N 1
ATOM 848 C CA . ILE B 1 33 ? 17.763 18.382 9.517 1.00 17.22 33 ILE B CA 1
ATOM 849 C C . ILE B 1 33 ? 18.582 18.515 8.235 1.00 20.88 33 ILE B C 1
ATOM 850 O O . ILE B 1 33 ? 18.092 19.227 7.285 1.00 22.79 33 ILE B O 1
ATOM 855 N N . ASN B 1 34 ? 19.760 17.852 8.226 1.00 22.85 34 ASN B N 1
ATOM 856 C CA . ASN B 1 34 ? 20.717 17.817 7.080 1.00 25.04 34 ASN B CA 1
ATOM 857 C C . ASN B 1 34 ? 20.382 16.640 6.178 1.00 27.52 34 ASN B C 1
ATOM 858 O O . ASN B 1 34 ? 20.862 15.530 6.389 1.00 27.91 34 ASN B O 1
ATOM 863 N N . ALA B 1 35 ? 19.538 16.871 5.180 1.00 30.37 35 ALA B N 1
ATOM 864 C CA . ALA B 1 35 ? 19.052 15.775 4.352 1.00 33.03 35 ALA B CA 1
ATOM 865 C C . ALA B 1 35 ? 19.116 16.200 2.914 1.00 35.85 35 ALA B C 1
ATOM 866 O O . ALA B 1 35 ? 18.585 17.262 2.534 1.00 36.57 35 ALA B O 1
ATOM 868 N N . LYS B 1 36 ? 19.812 15.366 2.132 1.00 37.53 36 LYS B N 1
ATOM 869 C CA . LYS B 1 36 ? 19.961 15.582 0.720 1.00 39.46 36 LYS B CA 1
ATOM 870 C C . LYS B 1 36 ? 18.550 15.896 0.212 1.00 39.19 36 LYS B C 1
ATOM 871 O O . LYS B 1 36 ? 18.323 16.920 -0.442 1.00 39.98 36 LYS B O 1
ATOM 877 N N . GLY B 1 37 ? 17.605 15.013 0.526 1.00 39.01 37 GLY B N 1
ATOM 878 C CA . GLY B 1 37 ? 16.228 15.193 0.110 1.00 38.10 37 GLY B CA 1
ATOM 879 C C . GLY B 1 37 ? 15.232 15.172 1.257 1.00 38.05 37 GLY B C 1
ATOM 880 O O . GLY B 1 37 ? 14.088 15.530 1.062 1.00 38.69 37 GLY B O 1
ATOM 881 N N . PHE B 1 38 ? 15.634 14.738 2.458 1.00 37.35 38 PHE B N 1
ATOM 882 C CA . PHE B 1 38 ? 14.663 14.722 3.593 1.00 35.42 38 PHE B CA 1
ATOM 883 C C . PHE B 1 38 ? 14.201 16.120 3.939 1.00 32.90 38 PHE B C 1
ATOM 884 O O . PHE B 1 38 ? 15.017 17.058 3.922 1.00 34.50 38 PHE B O 1
ATOM 892 N N . ARG B 1 39 ? 12.904 16.248 4.273 1.00 30.17 39 ARG B N 1
ATOM 893 C CA . ARG B 1 39 ? 12.431 17.413 5.044 1.00 26.03 39 ARG B CA 1
ATOM 894 C C . ARG B 1 39 ? 11.925 16.992 6.430 1.00 23.03 39 ARG B C 1
ATOM 895 O O . ARG B 1 39 ? 11.837 17.826 7.312 1.00 22.54 39 ARG B O 1
ATOM 903 N N . THR B 1 40 ? 11.670 15.714 6.638 1.00 20.35 40 THR B N 1
ATOM 904 C CA . THR B 1 40 ? 11.192 15.224 7.954 1.00 17.29 40 THR B CA 1
ATOM 905 C C . THR B 1 40 ? 12.009 14.052 8.511 1.00 16.59 40 THR B C 1
ATOM 906 O O . THR B 1 40 ? 12.717 13.366 7.784 1.00 17.63 40 THR B O 1
ATOM 910 N N . LEU B 1 41 ? 11.760 13.753 9.779 1.00 14.36 41 LEU B N 1
ATOM 911 C CA . LEU B 1 41 ? 12.304 12.550 10.426 1.00 14.11 41 LEU B CA 1
ATOM 912 C C . LEU B 1 41 ? 11.142 11.634 10.724 1.00 13.59 41 LEU B C 1
ATOM 913 O O . LEU B 1 41 ? 9.938 12.071 10.779 1.00 14.98 41 LEU B O 1
ATOM 918 N N . ASN B 1 42 ? 11.477 10.377 10.913 1.00 13.75 42 ASN B N 1
ATOM 919 C CA . ASN B 1 42 ? 10.591 9.323 11.342 1.00 14.10 42 ASN B CA 1
ATOM 920 C C . ASN B 1 42 ? 10.979 8.665 12.638 1.00 13.78 42 ASN B C 1
ATOM 921 O O . ASN B 1 42 ? 12.154 8.410 12.952 1.00 12.31 42 ASN B O 1
ATOM 926 N N . GLU B 1 43 ? 9.954 8.286 13.393 1.00 13.60 43 GLU B N 1
ATOM 927 C CA . GLU B 1 43 ? 10.168 7.460 14.531 1.00 14.16 43 GLU B CA 1
ATOM 928 C C . GLU B 1 43 ? 11.082 6.243 14.178 1.00 13.58 43 GLU B C 1
ATOM 929 O O . GLU B 1 43 ? 10.838 5.491 13.234 1.00 14.28 43 GLU B O 1
ATOM 935 N N . GLY B 1 44 ? 12.173 6.102 14.907 1.00 12.40 44 GLY B N 1
ATOM 936 C CA . GLY B 1 44 ? 13.127 4.997 14.727 1.00 11.88 44 GLY B CA 1
ATOM 937 C C . GLY B 1 44 ? 14.362 5.377 13.911 1.00 11.82 44 GLY B C 1
ATOM 938 O O . GLY B 1 44 ? 15.301 4.640 13.889 1.00 11.46 44 GLY B O 1
ATOM 939 N N . ASP B 1 45 ? 14.343 6.525 13.250 1.00 10.45 45 ASP B N 1
ATOM 940 C CA . ASP B 1 45 ? 15.549 6.973 12.514 1.00 10.35 45 ASP B CA 1
ATOM 941 C C . ASP B 1 45 ? 16.741 7.017 13.477 1.00 9.67 45 ASP B C 1
ATOM 942 O O . ASP B 1 45 ? 16.641 7.607 14.594 1.00 8.24 45 ASP B O 1
ATOM 947 N N . ILE B 1 46 ? 17.871 6.460 13.041 1.00 9.40 46 ILE B N 1
ATOM 948 C CA . ILE B 1 46 ? 19.074 6.651 13.826 1.00 9.47 46 ILE B CA 1
ATOM 949 C C . ILE B 1 46 ? 19.792 7.850 13.284 1.00 10.87 46 ILE B C 1
ATOM 950 O O . ILE B 1 46 ? 20.028 7.953 12.096 1.00 9.51 46 ILE B O 1
ATOM 955 N N . VAL B 1 47 ? 20.153 8.758 14.175 1.00 8.63 47 VAL B N 1
ATOM 956 C CA . VAL B 1 47 ? 20.677 10.050 13.720 1.00 9.10 47 VAL B CA 1
ATOM 957 C C . VAL B 1 47 ? 22.020 10.374 14.397 1.00 9.59 47 VAL B C 1
ATOM 958 O O . VAL B 1 47 ? 22.229 10.016 15.572 1.00 11.34 47 VAL B O 1
ATOM 962 N N . THR B 1 48 ? 22.874 11.091 13.696 1.00 8.69 48 THR B N 1
ATOM 963 C CA . THR B 1 48 ? 23.983 11.795 14.387 1.00 8.87 48 THR B CA 1
ATOM 964 C C . THR B 1 48 ? 23.661 13.287 14.465 1.00 7.83 48 THR B C 1
ATOM 965 O O . THR B 1 48 ? 22.862 13.809 13.692 1.00 8.59 48 THR B O 1
ATOM 969 N N . PHE B 1 49 ? 24.205 13.985 15.447 1.00 8.02 49 PHE B N 1
ATOM 970 C CA . PHE B 1 49 ? 23.905 15.414 15.615 1.00 6.23 49 PHE B CA 1
ATOM 971 C C . PHE B 1 49 ? 24.817 16.031 16.662 1.00 6.45 49 PHE B C 1
ATOM 972 O O . PHE B 1 49 ? 25.543 15.315 17.390 1.00 9.54 49 PHE B O 1
ATOM 980 N N . ASP B 1 50 ? 24.767 17.324 16.727 1.00 8.34 50 ASP B N 1
ATOM 981 C CA . ASP B 1 50 ? 25.404 18.096 17.817 1.00 9.87 50 ASP B CA 1
ATOM 982 C C . ASP B 1 50 ? 24.294 18.785 18.606 1.00 9.86 50 ASP B C 1
ATOM 983 O O . ASP B 1 50 ? 23.165 18.959 18.128 1.00 10.31 50 ASP B O 1
ATOM 988 N N . VAL B 1 51 ? 24.596 19.223 19.823 1.00 9.98 51 VAL B N 1
ATOM 989 C CA . VAL B 1 51 ? 23.590 19.959 20.623 1.00 11.70 51 VAL B CA 1
ATOM 990 C C . VAL B 1 51 ? 23.999 21.433 20.643 1.00 13.68 51 VAL B C 1
ATOM 991 O O . VAL B 1 51 ? 25.225 21.762 20.841 1.00 13.99 51 VAL B O 1
ATOM 995 N N . GLU B 1 52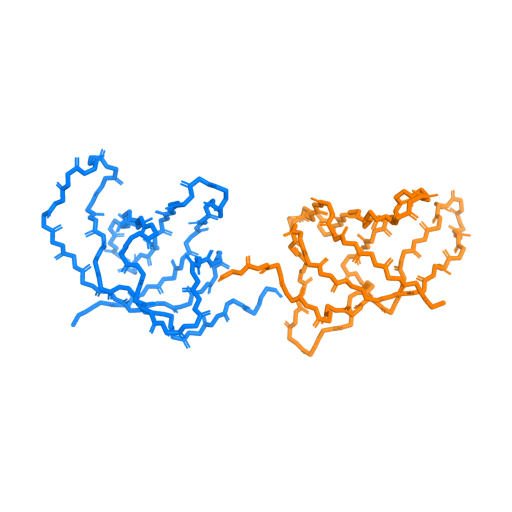 ? 23.049 22.303 20.321 1.00 13.28 52 GLU B N 1
ATOM 996 C CA . GLU B 1 52 ? 23.290 23.762 20.254 1.00 16.85 52 GLU B CA 1
ATOM 997 C C . GLU B 1 52 ? 22.644 24.386 21.480 1.00 15.95 52 GLU B C 1
ATOM 998 O O . GLU B 1 52 ? 21.530 24.027 21.826 1.00 13.26 52 GLU B O 1
ATOM 1004 N N . PRO B 1 53 ? 23.395 25.196 22.260 1.00 16.44 53 PRO B N 1
ATOM 1005 C CA . PRO B 1 53 ? 22.760 25.774 23.429 1.00 16.62 53 PRO B CA 1
ATOM 1006 C C . PRO B 1 53 ? 21.551 26.626 23.035 1.00 16.45 53 PRO B C 1
ATOM 1007 O O . PRO B 1 53 ? 21.520 27.155 21.927 1.00 16.71 53 PRO B O 1
ATOM 1011 N N . GLY B 1 54 ? 20.588 26.688 23.948 1.00 18.67 54 GLY B N 1
ATOM 1012 C CA . GLY B 1 54 ? 19.392 27.478 23.757 1.00 19.56 54 GLY B CA 1
ATOM 1013 C C . GLY B 1 54 ? 19.783 28.941 23.691 1.00 20.33 54 GLY B C 1
ATOM 1014 O O . GLY B 1 54 ? 20.751 29.407 24.379 1.00 19.48 54 GLY B O 1
ATOM 1015 N N . ARG B 1 55 ? 19.048 29.670 22.846 1.00 19.99 55 ARG B N 1
ATOM 1016 C CA . ARG B 1 55 ? 19.211 31.138 22.735 1.00 20.75 55 ARG B CA 1
ATOM 1017 C C . ARG B 1 55 ? 17.877 31.819 22.948 1.00 20.22 55 ARG B C 1
ATOM 1018 O O . ARG B 1 55 ? 16.833 31.192 22.726 1.00 20.01 55 ARG B O 1
ATOM 1026 N N . ASN B 1 56 ? 17.904 33.112 23.336 1.00 19.13 56 ASN B N 1
ATOM 1027 C CA . ASN B 1 56 ? 16.682 33.876 23.420 1.00 20.53 56 ASN B CA 1
ATOM 1028 C C . ASN B 1 56 ? 15.659 33.129 24.289 1.00 20.96 56 ASN B C 1
ATOM 1029 O O . ASN B 1 56 ? 14.448 33.154 24.064 1.00 20.51 56 ASN B O 1
ATOM 1034 N N . GLY B 1 57 ? 16.171 32.451 25.290 1.00 22.59 57 GLY B N 1
ATOM 1035 C CA . GLY B 1 57 ? 15.271 31.919 26.319 1.00 24.44 57 GLY B CA 1
ATOM 1036 C C . GLY B 1 57 ? 14.849 30.519 26.049 1.00 25.30 57 GLY B C 1
ATOM 1037 O O . GLY B 1 57 ? 14.362 29.819 26.979 1.00 27.52 57 GLY B O 1
ATOM 1038 N N . LYS B 1 58 ? 15.051 30.068 24.808 1.00 24.41 58 LYS B N 1
ATOM 1039 C CA . LYS B 1 58 ? 14.604 28.735 24.412 1.00 23.50 58 LYS B CA 1
ATOM 1040 C C . LYS B 1 58 ? 15.626 27.690 24.843 1.00 23.02 58 LYS B C 1
ATOM 1041 O O . LYS B 1 58 ? 16.776 28.011 25.178 1.00 22.53 58 LYS B O 1
ATOM 1047 N N . GLY B 1 59 ? 15.179 26.426 24.903 1.00 21.00 59 GLY B N 1
ATOM 1048 C CA . GLY B 1 59 ? 16.050 25.325 25.325 1.00 20.35 59 GLY B CA 1
ATOM 1049 C C . GLY B 1 59 ? 17.067 24.936 24.237 1.00 18.62 59 GLY B C 1
ATOM 1050 O O . GLY B 1 59 ? 16.971 25.420 23.111 1.00 17.74 59 GLY B O 1
ATOM 1051 N N . PRO B 1 60 ? 17.983 24.032 24.573 1.00 16.69 60 PRO B N 1
ATOM 1052 C CA . PRO B 1 60 ? 18.995 23.480 23.606 1.00 15.10 60 PRO B CA 1
ATOM 1053 C C . PRO B 1 60 ? 18.314 22.653 22.524 1.00 13.33 60 PRO B C 1
ATOM 1054 O O . PRO B 1 60 ? 17.158 22.157 22.717 1.00 11.04 60 PRO B O 1
ATO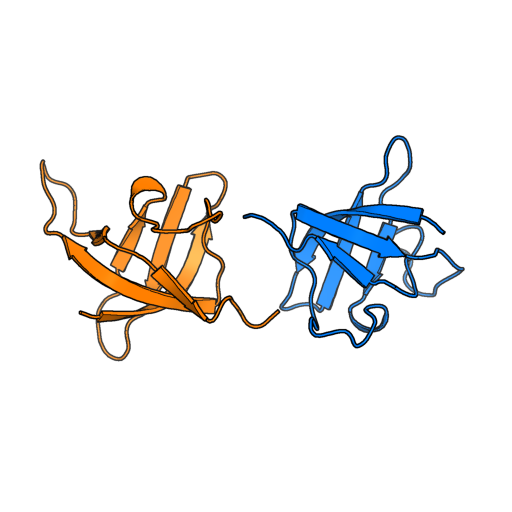M 1058 N N . GLN B 1 61 ? 18.960 22.547 21.387 1.00 11.86 61 GLN B N 1
ATOM 1059 C CA . GLN B 1 61 ? 18.307 21.758 20.359 1.00 10.43 61 GLN B CA 1
ATOM 1060 C C . GLN B 1 61 ? 19.342 20.996 19.590 1.00 9.33 61 GLN B C 1
ATOM 1061 O O . GLN B 1 61 ? 20.510 21.360 19.572 1.00 10.08 61 GLN B O 1
ATOM 1067 N N . ALA B 1 62 ? 18.903 19.944 18.919 1.00 8.23 62 ALA B N 1
ATOM 1068 C CA . ALA B 1 62 ? 19.756 19.142 18.072 1.00 7.84 62 ALA B CA 1
ATOM 1069 C C . ALA B 1 62 ? 20.069 19.938 16.809 1.00 10.42 62 ALA B C 1
ATOM 1070 O O . ALA B 1 62 ? 19.124 20.577 16.211 1.00 12.62 62 ALA B O 1
ATOM 1072 N N . VAL B 1 63 ? 21.365 19.952 16.382 1.00 8.29 63 VAL B N 1
ATOM 1073 C CA . VAL B 1 63 ? 21.719 20.594 15.088 1.00 8.88 63 VAL B CA 1
ATOM 1074 C C . VAL B 1 63 ? 22.608 19.638 14.247 1.00 7.06 63 VAL B C 1
ATOM 1075 O O . VAL B 1 63 ? 23.048 18.601 14.741 1.00 7.80 63 VAL B O 1
ATOM 1079 N N . ASN B 1 64 ? 22.760 19.944 12.967 1.00 8.41 64 ASN B N 1
ATOM 1080 C CA . ASN B 1 64 ? 23.504 19.035 12.037 1.00 9.49 64 ASN B CA 1
ATOM 1081 C C . ASN B 1 64 ? 22.932 17.610 12.137 1.00 9.44 64 ASN B C 1
ATOM 1082 O O . ASN B 1 64 ? 23.654 16.588 12.255 1.00 11.32 64 ASN B O 1
ATOM 1087 N N . VAL B 1 65 ? 21.593 17.501 12.040 1.00 9.26 65 VAL B N 1
ATOM 1088 C CA . VAL B 1 65 ? 20.990 16.222 12.254 1.00 9.29 65 VAL B CA 1
ATOM 1089 C C . VAL B 1 65 ? 21.025 15.455 10.978 1.00 10.75 65 VAL B C 1
ATOM 1090 O O . VAL B 1 65 ? 20.405 15.844 9.984 1.00 12.95 65 VAL B O 1
ATOM 1094 N N . THR B 1 66 ? 21.709 14.320 11.042 1.00 8.67 66 THR B N 1
ATOM 1095 C CA . THR B 1 66 ? 21.827 13.481 9.828 1.00 9.40 66 THR B CA 1
ATOM 1096 C C . THR B 1 66 ? 21.248 12.111 10.091 1.00 6.87 66 THR B C 1
ATOM 1097 O O . THR B 1 66 ? 21.598 11.459 11.084 1.00 9.05 66 THR B O 1
ATOM 1101 N N . VAL B 1 67 ? 20.345 11.657 9.196 1.00 9.16 67 VAL B N 1
ATOM 1102 C CA . VAL B 1 67 ? 19.744 10.321 9.323 1.00 9.16 67 VAL B CA 1
ATOM 1103 C C . VAL B 1 67 ? 20.771 9.366 8.761 1.00 10.40 67 VAL B C 1
ATOM 1104 O O . VAL B 1 67 ? 21.049 9.391 7.543 1.00 11.86 67 VAL B O 1
ATOM 1108 N N . VAL B 1 68 ? 21.401 8.605 9.640 1.00 9.94 68 VAL B N 1
ATOM 1109 C CA . VAL B 1 68 ? 22.438 7.634 9.157 1.00 10.62 68 VAL B CA 1
ATOM 1110 C C . VAL B 1 68 ? 21.782 6.256 8.898 1.00 11.75 68 VAL B C 1
ATOM 1111 O O . VAL B 1 68 ? 22.277 5.507 8.050 1.00 10.63 68 VAL B O 1
ATOM 1115 N N . GLU B 1 69 ? 20.655 5.951 9.570 1.00 13.09 69 GLU B N 1
ATOM 1116 C CA . GLU B 1 69 ? 19.939 4.726 9.373 1.00 15.73 69 GLU B CA 1
ATOM 1117 C C . GLU B 1 69 ? 18.427 5.026 9.378 1.00 17.23 69 GLU B C 1
ATOM 1118 O O . GLU B 1 69 ? 17.805 5.197 10.445 1.00 17.31 69 GLU B O 1
ATOM 1124 N N . PRO B 1 70 ? 17.800 5.127 8.218 1.00 18.52 70 PRO B N 1
ATOM 1125 C CA . PRO B 1 70 ? 16.360 5.389 8.196 1.00 19.55 70 PRO B CA 1
ATOM 1126 C C . PRO B 1 70 ? 15.526 4.371 9.030 1.00 21.46 70 PRO B C 1
ATOM 1127 O O . PRO B 1 70 ? 15.996 3.219 9.230 1.00 21.27 70 PRO B O 1
ATOM 1131 N N . ALA B 1 71 ? 14.337 4.763 9.508 1.00 22.11 71 ALA B N 1
ATOM 1132 C CA . ALA B 1 71 ? 13.601 3.877 10.458 1.00 25.47 71 ALA B CA 1
ATOM 1133 C C . ALA B 1 71 ? 13.381 2.567 9.708 1.00 27.86 71 ALA B C 1
ATOM 1134 O O . ALA B 1 71 ? 13.081 2.646 8.525 1.00 29.94 71 ALA B O 1
ATOM 1136 N N . ARG B 1 72 ? 13.664 1.414 10.340 1.00 29.55 72 ARG B N 1
ATOM 1137 C CA . ARG B 1 72 ? 13.671 0.119 9.632 1.00 30.32 72 ARG B CA 1
ATOM 1138 C C . ARG B 1 72 ? 12.309 0.156 8.893 1.00 29.12 72 ARG B C 1
ATOM 1139 O O . ARG B 1 72 ? 11.282 0.497 9.519 1.00 28.04 72 ARG B O 1
ATOM 1147 N N . ARG B 1 73 ? 12.305 -0.121 7.580 1.00 28.09 73 ARG B N 1
ATOM 1148 C CA . ARG B 1 73 ? 11.092 0.076 6.763 1.00 26.46 73 ARG B CA 1
ATOM 1149 C C . ARG B 1 73 ? 10.985 -0.936 5.605 1.00 26.16 73 ARG B C 1
ATOM 1150 O O . ARG B 1 73 ? 11.617 -2.068 5.588 1.00 25.12 73 ARG B O 1
#

Foldseek 3Di:
DAKFFWQAWDVVVAKGWTDHDPDDIAIEGLVQEDPDPDSTAHGGWIKDFDWDDDDDPPPTHTHNIYTDGHHPD/DFKFFWQAWDVVQFKGWTDGDPDDIFIEGQVQEDDPPDSTAGGGFIWDFDWAQDDPPDGIHTHNIYRPDHRPD

Sequence (146 aa):
MQKGRVKWFNAEKGYGFIEREGDTDVFVHYTAINAKGFRTLNEGDIVTFDVEPGRNGKGPQAVNVTVVEPARRMQKGRVKWFNAEKGYGFIEREGDTDVFVHYTAINAKGFRTLNEGDIVTFDVEPGRNGKGPQAVNVTVVEPARR

Nearest PDB structures (foldseek):
  3a0j-assembly2_B  TM=1.014E+00  e=2.295E-14  Thermus thermophilus HB8
  1hza-assembly1_B  TM=9.582E-01  e=1.678E-09  [Bacillus] caldolyticus
  1c9o-assembly1_B  TM=9.590E-01  e=4.743E-09  [Bacillus] caldolyticus
  1hzc-assembly1_B  TM=9.656E-01  e=5.324E-09  [Bacillus] caldolyticus
  1hz9-assembly1_B  TM=9.574E-01  e=9.483E-09  [Bacillus] caldolyticus

InterPro domains:
  IPR002059 Cold-shock protein Csp, DNA-binding [PF00313] (3-67)
  IPR002059 Cold-shock protein Csp, DNA-binding [PR00050] (4-19)
  IPR002059 Cold-shock protein Csp, DNA-binding [PR00050] (24-33)
  IPR002059 Cold-shock protein Csp, DNA-binding [PR00050] (39-57)
  IPR002059 Cold-shock protein Csp, DNA-binding [PS51857] (1-67)
  IPR002059 Cold-shock protein Csp, DNA-binding [cd04458] (2-67)
  IPR011129 Cold-shock domain [SM00357] (3-68)
  IPR012156 Cold shock, CspA [PIRSF002599] (1-70)
  IPR012340 Nucleic acid-binding, OB-f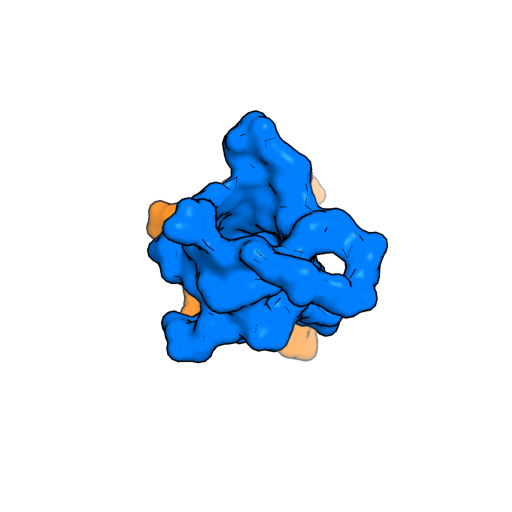old [G3DSA:2.40.50.140] (1-73)
  IPR012340 Nucleic acid-binding, OB-fold [SSF50249] (1-69)
  IPR019844 Cold-shock domain, conserved site [PS00352] (15-33)
  IPR050181 Cold shock domain-containing protein [PTHR11544] (3-68)

Solvent-accessible surface area: 9145 Å² total; per-residue (Å²): 152,64,143,10,104,0,86,105,20,35,64,167,130,8,44,0,53,0,80,29,166,90,86,73,43,0,1,0,54,116,99,17,23,43,107,141,74,70,200,18,2,26,112,8,0,38,0,43,0,44,54,92,137,47,238,70,83,94,43,57,31,1,30,62,0,31,27,83,78,58,12,115,40,161,58,131,10,101,0,78,113,23,52,64,162,142,8,55,0,57,0,79,33,148,94,83,93,63,8,64,0,54,119,99,10,22,76,18,159,40,32,170,27,3,43,114,11,0,52,0,39,0,49,56,68,79,24,166,153,86,150,50,79,49,0,32,78,0,46,10,77,102,72,16,222,41

B-factor: mean 16.86, std 10.52, range [3.53, 50.67]